Protein AF-A0A1Y4N212-F1 (afdb_monomer_lite)

Sequence (98 aa):
MADDFGLKIGLEGEKEFKRALTEINQSFKVLGSEMKLVSSQFDKNDNSVEALTARNQVLNREIDEQKKKIETLRSALNNASNSFGENDKRTKNWQIQL

Foldseek 3Di:
DVLVVLVVVLVVLVVVLVVLLVVLVVLVVVLVVQLVVLCVVAPVPRPPPVSVVSNVVSVVSNVVSVVSNVVSLVVNLVSCCVSPNCPDPSNVVSVVVD

Radius of gyration: 18.93 Å; chains: 1; bounding box: 37×16×61 Å

Structure (mmCIF, N/CA/C/O backbone):
data_AF-A0A1Y4N212-F1
#
_entry.id   AF-A0A1Y4N212-F1
#
loop_
_atom_site.group_PDB
_atom_site.id
_atom_site.type_symbol
_atom_site.label_atom_id
_atom_site.label_alt_id
_atom_site.label_comp_id
_atom_site.label_asym_id
_atom_site.label_entity_id
_atom_site.label_seq_id
_atom_site.pdbx_PDB_ins_code
_atom_site.Cartn_x
_atom_site.Cartn_y
_atom_site.Cartn_z
_atom_site.occupancy
_atom_site.B_iso_or_equiv
_atom_site.auth_seq_id
_atom_site.auth_comp_id
_atom_site.auth_asym_id
_atom_site.auth_atom_id
_atom_site.pdbx_PDB_model_num
ATOM 1 N N . MET A 1 1 ? 14.967 4.915 -36.589 1.00 47.19 1 MET A N 1
ATOM 2 C CA . MET A 1 1 ? 13.541 5.333 -36.584 1.00 47.19 1 MET A CA 1
ATOM 3 C C . MET A 1 1 ? 12.660 4.453 -35.690 1.00 47.19 1 MET A C 1
ATOM 5 O O . MET A 1 1 ? 11.620 4.938 -35.276 1.00 47.19 1 MET A O 1
ATOM 9 N N . ALA A 1 2 ? 13.065 3.224 -35.329 1.00 47.88 2 ALA A N 1
ATOM 10 C CA . ALA A 1 2 ? 12.373 2.421 -34.308 1.00 47.88 2 ALA A CA 1
ATOM 11 C C . ALA A 1 2 ? 12.634 2.916 -32.865 1.00 47.88 2 ALA A C 1
ATOM 13 O O . ALA A 1 2 ? 11.739 2.846 -32.025 1.00 47.88 2 ALA A O 1
ATOM 14 N N . ASP A 1 3 ? 13.815 3.494 -32.607 1.00 52.34 3 ASP A N 1
ATOM 15 C CA . ASP A 1 3 ? 14.213 3.947 -31.264 1.00 52.34 3 ASP A CA 1
ATOM 16 C C . ASP A 1 3 ? 13.351 5.098 -30.718 1.00 52.34 3 ASP A C 1
ATOM 18 O O . ASP A 1 3 ? 13.065 5.130 -29.529 1.00 52.34 3 ASP A O 1
ATOM 22 N N . ASP A 1 4 ? 12.867 6.016 -31.566 1.00 53.41 4 ASP A N 1
ATOM 23 C CA . ASP A 1 4 ? 12.029 7.153 -31.128 1.00 53.41 4 ASP A CA 1
ATOM 24 C C . ASP A 1 4 ? 10.598 6.719 -30.754 1.00 53.41 4 ASP A C 1
ATOM 26 O O . ASP A 1 4 ? 9.969 7.299 -29.870 1.00 53.41 4 ASP A O 1
ATOM 30 N N . PHE A 1 5 ? 10.083 5.662 -31.392 1.00 50.94 5 PHE A N 1
ATOM 31 C CA . PHE A 1 5 ? 8.720 5.178 -31.162 1.00 50.94 5 PHE A CA 1
ATOM 32 C C . PHE A 1 5 ? 8.622 4.330 -29.884 1.00 50.94 5 PHE A C 1
ATOM 34 O O . PHE A 1 5 ? 7.727 4.553 -29.069 1.00 50.94 5 PHE A O 1
ATOM 41 N N . GLY A 1 6 ? 9.585 3.426 -29.655 1.00 54.81 6 GLY A N 1
ATOM 42 C CA . GLY A 1 6 ? 9.683 2.662 -28.404 1.00 54.81 6 GLY A CA 1
ATOM 43 C C . GLY A 1 6 ? 9.973 3.551 -27.190 1.00 54.81 6 GLY A C 1
ATOM 44 O O . GLY A 1 6 ? 9.389 3.361 -26.124 1.00 54.81 6 GLY A O 1
ATOM 45 N N . LEU A 1 7 ? 10.798 4.591 -27.367 1.00 60.50 7 LEU A N 1
ATOM 46 C CA . LEU A 1 7 ? 11.091 5.561 -26.312 1.00 60.50 7 LEU A CA 1
ATOM 47 C C . LEU A 1 7 ? 9.855 6.398 -25.944 1.00 60.50 7 LEU A C 1
ATOM 49 O O . LEU A 1 7 ? 9.595 6.590 -24.759 1.00 60.50 7 LEU A O 1
ATOM 53 N N . LYS A 1 8 ? 9.062 6.858 -26.924 1.00 58.59 8 LYS A N 1
ATOM 54 C CA . LYS A 1 8 ? 7.819 7.613 -26.670 1.00 58.59 8 LYS A CA 1
ATOM 55 C C . LYS A 1 8 ? 6.744 6.775 -25.979 1.00 58.59 8 LYS A C 1
ATOM 57 O O . LYS A 1 8 ? 6.157 7.251 -25.012 1.00 58.59 8 LYS A O 1
ATOM 62 N N . ILE A 1 9 ? 6.525 5.531 -26.418 1.00 60.34 9 ILE A N 1
ATOM 63 C CA . ILE A 1 9 ? 5.565 4.618 -25.771 1.00 60.34 9 ILE A CA 1
ATOM 64 C C . ILE A 1 9 ? 5.996 4.306 -24.333 1.00 60.34 9 ILE A C 1
ATOM 66 O O . ILE A 1 9 ? 5.175 4.359 -23.418 1.00 60.34 9 ILE A O 1
ATOM 70 N N . GLY A 1 10 ? 7.287 4.045 -24.113 1.00 64.62 10 GLY A N 1
ATOM 71 C CA . GLY A 1 10 ? 7.810 3.788 -22.775 1.00 64.62 10 GLY A CA 1
ATOM 72 C C . GLY A 1 10 ? 7.716 5.001 -21.838 1.00 64.62 10 GLY A C 1
ATOM 73 O O . GLY A 1 10 ? 7.460 4.826 -20.650 1.00 64.62 10 GLY A O 1
ATOM 74 N N . LEU A 1 11 ? 7.869 6.229 -22.352 1.00 66.94 11 LEU A N 1
ATOM 75 C CA . LEU A 1 11 ? 7.729 7.469 -21.571 1.00 66.94 11 LEU A CA 1
ATOM 76 C C . LEU A 1 11 ? 6.272 7.782 -21.193 1.00 66.94 11 LEU A C 1
ATOM 78 O O . LEU A 1 11 ? 6.021 8.203 -20.061 1.00 66.94 11 LEU A O 1
ATOM 82 N N . GLU A 1 12 ? 5.316 7.576 -22.105 1.00 69.06 12 GLU A N 1
ATOM 83 C CA . GLU A 1 12 ? 3.889 7.774 -21.809 1.00 69.06 12 GLU A CA 1
ATOM 84 C C . GLU A 1 12 ? 3.407 6.739 -20.779 1.00 69.06 12 GLU A C 1
ATOM 86 O O . GLU A 1 12 ? 2.791 7.108 -19.778 1.00 69.06 12 GLU A O 1
ATOM 91 N N . GLY A 1 13 ? 3.816 5.472 -20.933 1.00 72.19 13 GLY A N 1
ATOM 92 C CA . GLY A 1 13 ? 3.565 4.431 -19.936 1.00 72.19 13 GLY A CA 1
ATOM 93 C C . GLY A 1 13 ? 4.178 4.774 -18.576 1.00 72.19 13 GLY A C 1
ATOM 94 O O . GLY A 1 13 ? 3.499 4.714 -17.554 1.00 72.19 13 GLY A O 1
ATOM 95 N N . GLU A 1 14 ? 5.441 5.217 -18.534 1.00 75.88 14 GLU A N 1
ATOM 96 C CA . GLU A 1 14 ? 6.117 5.614 -17.288 1.00 75.88 14 GLU A CA 1
ATOM 97 C C . GLU A 1 14 ? 5.357 6.719 -16.532 1.00 75.88 14 GLU A C 1
ATOM 99 O O . GLU A 1 14 ? 5.275 6.700 -15.299 1.00 75.88 14 GLU A O 1
ATOM 104 N N . LYS A 1 15 ? 4.777 7.676 -17.260 1.00 83.75 15 LYS A N 1
ATOM 105 C CA . LYS A 1 15 ? 3.981 8.767 -16.690 1.00 83.75 15 LYS A CA 1
ATOM 106 C C . LYS A 1 15 ? 2.669 8.262 -16.090 1.00 83.75 15 LYS A C 1
ATOM 108 O O . LYS A 1 15 ? 2.333 8.655 -14.970 1.00 83.75 15 LYS A O 1
ATOM 113 N N . GLU A 1 16 ? 1.955 7.385 -16.790 1.00 81.50 16 GLU A N 1
ATOM 114 C CA . GLU A 1 16 ? 0.733 6.752 -16.281 1.00 81.50 16 GLU A CA 1
ATOM 115 C C . GLU A 1 16 ? 1.021 5.892 -15.043 1.00 81.50 16 GLU A C 1
ATOM 117 O O . GLU A 1 16 ? 0.325 6.020 -14.034 1.00 81.50 16 GLU A O 1
ATOM 122 N N . PHE A 1 17 ? 2.111 5.116 -15.047 1.00 81.81 17 PHE A N 1
ATOM 123 C CA . PHE A 1 17 ? 2.538 4.323 -13.888 1.00 81.81 17 PHE A CA 1
ATOM 124 C C . PHE A 1 17 ? 2.875 5.194 -12.676 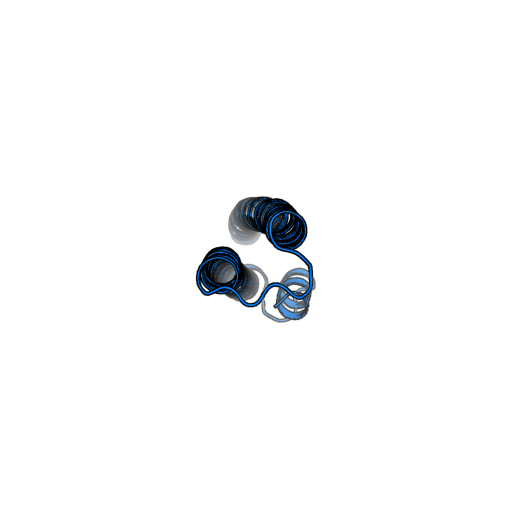1.00 81.81 17 PHE A C 1
ATOM 126 O O . PHE A 1 17 ? 2.412 4.928 -11.565 1.00 81.81 17 PHE A O 1
ATOM 133 N N . LYS A 1 18 ? 3.648 6.270 -12.867 1.00 85.81 18 LYS A N 1
ATOM 134 C CA . LYS A 1 18 ? 3.970 7.219 -11.788 1.00 85.81 18 LYS A CA 1
ATOM 135 C C . LYS A 1 18 ? 2.720 7.875 -11.213 1.00 85.81 18 LYS A C 1
ATOM 137 O O . LYS A 1 18 ? 2.641 8.073 -9.997 1.00 85.81 18 LYS A O 1
ATOM 142 N N . ARG A 1 19 ? 1.742 8.195 -12.062 1.00 90.06 19 ARG A N 1
ATOM 143 C CA . ARG A 1 19 ? 0.455 8.735 -11.624 1.00 90.06 19 ARG A CA 1
ATOM 144 C C . ARG A 1 19 ? -0.318 7.709 -10.796 1.00 90.06 19 ARG A C 1
ATOM 146 O O . ARG A 1 19 ? -0.672 8.026 -9.665 1.00 90.06 19 ARG A O 1
ATOM 153 N N . ALA A 1 20 ? -0.485 6.487 -11.300 1.00 87.19 20 ALA A N 1
ATOM 154 C CA . ALA A 1 20 ? -1.186 5.414 -10.596 1.00 87.19 20 ALA A CA 1
ATOM 155 C C . ALA A 1 20 ? -0.553 5.115 -9.225 1.00 87.19 20 ALA A C 1
ATOM 157 O O . ALA A 1 20 ? -1.247 5.039 -8.214 1.00 87.19 20 ALA A O 1
ATOM 158 N N . LEU A 1 21 ? 0.780 5.045 -9.146 1.00 88.50 21 LEU A N 1
ATOM 159 C CA . LEU A 1 21 ? 1.482 4.870 -7.871 1.00 88.50 21 LEU A CA 1
ATOM 160 C C . LEU A 1 21 ? 1.292 6.052 -6.918 1.00 88.50 21 LEU A C 1
ATOM 162 O O . LEU A 1 21 ? 1.199 5.853 -5.707 1.00 88.50 21 LEU A O 1
ATOM 166 N N . THR A 1 22 ? 1.247 7.279 -7.437 1.00 92.25 22 THR A N 1
ATOM 167 C CA . THR A 1 22 ? 0.981 8.469 -6.620 1.00 92.25 22 THR A CA 1
ATOM 168 C C . THR A 1 22 ? -0.424 8.419 -6.029 1.00 92.25 22 THR A C 1
ATOM 170 O O . THR A 1 22 ? -0.573 8.651 -4.830 1.00 92.25 22 THR A O 1
ATOM 173 N N . GLU A 1 23 ? -1.424 8.068 -6.837 1.00 91.69 23 GLU A N 1
ATOM 174 C CA . GLU A 1 23 ? -2.816 7.911 -6.402 1.00 91.69 23 GLU A CA 1
ATOM 175 C C . GLU A 1 23 ? -2.932 6.810 -5.333 1.00 91.69 23 GLU A C 1
ATOM 177 O O . GLU A 1 23 ? -3.443 7.063 -4.245 1.00 91.69 23 GLU A O 1
ATOM 182 N N . ILE A 1 24 ? -2.328 5.638 -5.555 1.00 90.19 24 ILE A N 1
ATOM 183 C CA . ILE A 1 24 ? -2.307 4.542 -4.572 1.00 90.19 24 ILE A CA 1
ATOM 184 C C . ILE A 1 24 ? -1.631 4.971 -3.259 1.00 90.19 24 ILE A C 1
ATOM 186 O O . ILE A 1 24 ? -2.129 4.704 -2.165 1.00 90.19 24 ILE A O 1
ATOM 190 N N . ASN A 1 25 ? -0.500 5.679 -3.332 1.00 91.31 25 ASN A N 1
ATOM 191 C CA . ASN A 1 25 ? 0.178 6.183 -2.137 1.00 91.31 25 ASN A CA 1
ATOM 192 C C . ASN A 1 25 ? -0.668 7.223 -1.379 1.00 91.31 25 ASN A C 1
ATOM 194 O O . ASN A 1 25 ? -0.553 7.324 -0.156 1.00 91.31 25 ASN A O 1
ATOM 198 N N . GLN A 1 26 ? -1.506 8.003 -2.068 1.00 94.94 26 GLN A N 1
ATOM 199 C CA . GLN A 1 26 ? -2.474 8.891 -1.420 1.00 94.94 26 GLN A CA 1
ATOM 200 C C . GLN A 1 26 ? -3.581 8.087 -0.730 1.00 94.94 26 GLN A C 1
ATOM 202 O O . GLN A 1 26 ? -3.868 8.372 0.434 1.00 94.94 26 GLN A O 1
ATOM 207 N N . SER A 1 27 ? -4.119 7.045 -1.376 1.00 92.62 27 SER A N 1
ATOM 208 C CA . SER A 1 27 ? -5.086 6.125 -0.761 1.00 92.62 27 SER A CA 1
ATOM 209 C C . SER A 1 27 ? -4.549 5.529 0.540 1.00 92.62 27 SER A C 1
ATOM 211 O O . SER A 1 27 ? -5.231 5.578 1.560 1.00 92.62 27 SER A O 1
ATOM 213 N N . PHE A 1 28 ? -3.291 5.073 0.569 1.00 92.81 28 PHE A N 1
ATOM 214 C CA . PHE A 1 28 ? -2.665 4.571 1.801 1.00 92.81 28 PHE A CA 1
ATOM 215 C C . PHE A 1 28 ? -2.579 5.615 2.922 1.00 92.81 28 PHE A C 1
ATOM 217 O O . PHE A 1 28 ? -2.751 5.280 4.092 1.00 92.81 28 PHE A O 1
ATOM 224 N N . LYS A 1 29 ? -2.334 6.893 2.600 1.00 95.50 29 LYS A N 1
ATOM 225 C CA . LYS A 1 29 ? -2.328 7.966 3.613 1.00 95.50 29 LYS A CA 1
ATOM 226 C C . LYS A 1 29 ? -3.717 8.204 4.198 1.00 95.50 29 LYS A C 1
ATOM 228 O O . LYS A 1 29 ? -3.835 8.452 5.401 1.00 95.50 29 LYS A O 1
ATOM 233 N N . VAL A 1 30 ? -4.750 8.142 3.359 1.00 95.44 30 VAL A N 1
ATOM 234 C CA . VAL A 1 30 ? -6.146 8.260 3.792 1.00 95.44 30 VAL A CA 1
ATOM 235 C C . VAL A 1 30 ? -6.520 7.067 4.669 1.00 95.44 30 VAL A C 1
ATOM 237 O O . VAL A 1 30 ? -6.930 7.276 5.806 1.00 95.44 30 VAL A O 1
ATOM 240 N N . LEU A 1 31 ? -6.267 5.838 4.214 1.00 93.00 31 LEU A N 1
ATOM 241 C CA . LEU A 1 31 ? -6.564 4.613 4.964 1.00 93.00 31 LEU A CA 1
ATOM 242 C C . LEU A 1 31 ? -5.823 4.555 6.305 1.00 93.00 31 LEU A C 1
ATOM 244 O O . LEU A 1 31 ? -6.435 4.280 7.333 1.00 93.00 31 LEU A O 1
ATOM 248 N N . GLY A 1 32 ? -4.549 4.951 6.341 1.00 92.88 32 GLY A N 1
ATOM 249 C CA . GLY A 1 32 ? -3.802 5.058 7.594 1.00 92.88 32 GLY A CA 1
ATOM 250 C C . GLY A 1 32 ? -4.361 6.124 8.549 1.00 92.88 32 GLY A C 1
ATOM 251 O O . GLY A 1 32 ? -4.233 5.994 9.768 1.00 92.88 32 GLY A O 1
ATOM 252 N N . SER A 1 33 ? -5.000 7.175 8.028 1.00 95.31 33 SER A N 1
ATOM 253 C CA . SER A 1 33 ? -5.684 8.187 8.845 1.00 95.31 33 SER A CA 1
ATOM 254 C C . SER A 1 33 ? -7.038 7.683 9.345 1.00 95.31 33 SER A C 1
ATOM 256 O O . SER A 1 33 ? -7.368 7.886 10.511 1.00 95.31 33 SER A O 1
ATOM 258 N N . GLU A 1 34 ? -7.784 6.961 8.508 1.00 92.19 34 GLU A N 1
ATOM 259 C CA . GLU A 1 34 ? -9.018 6.277 8.902 1.00 92.19 34 GLU A CA 1
ATOM 260 C C . GLU A 1 34 ? -8.755 5.220 9.978 1.00 92.19 34 GLU A C 1
ATOM 262 O O . GLU A 1 34 ? -9.474 5.169 10.970 1.00 92.19 34 GLU A O 1
ATOM 267 N N . MET A 1 35 ? -7.682 4.434 9.857 1.00 91.50 35 MET A N 1
ATOM 268 C CA . MET A 1 35 ? -7.301 3.448 10.870 1.00 91.50 35 MET A CA 1
ATOM 269 C C . MET A 1 35 ? -7.011 4.107 12.224 1.00 91.50 35 MET A C 1
ATOM 271 O O . MET A 1 35 ? -7.420 3.600 13.272 1.00 91.50 35 MET A O 1
ATOM 275 N N . LYS A 1 36 ? -6.330 5.262 12.220 1.00 91.38 36 LYS A N 1
ATOM 276 C CA . LYS A 1 36 ? -6.103 6.061 13.435 1.00 91.38 36 LYS A CA 1
ATOM 277 C C . LYS A 1 36 ? -7.408 6.592 14.014 1.00 91.38 36 LYS A C 1
ATOM 279 O O . LYS A 1 36 ? -7.566 6.547 15.229 1.00 91.38 36 LYS A O 1
ATOM 284 N N . LEU A 1 37 ? -8.328 7.060 13.166 1.00 90.88 37 LEU A N 1
ATOM 285 C CA . LEU A 1 37 ? -9.647 7.517 13.597 1.00 90.88 37 LEU A CA 1
ATOM 286 C C . LEU A 1 37 ? -10.423 6.378 14.263 1.00 90.88 37 LEU A C 1
ATOM 288 O O . LEU A 1 37 ? -10.839 6.539 15.406 1.00 90.88 37 LEU A O 1
ATOM 292 N N . VAL A 1 38 ? -10.529 5.217 13.611 1.00 87.94 38 VAL A N 1
ATOM 293 C CA . VAL A 1 38 ? -11.157 4.011 14.176 1.00 87.94 38 VAL A CA 1
ATOM 294 C C . VAL A 1 38 ? -10.499 3.640 15.509 1.00 87.94 38 VAL A C 1
ATOM 296 O O . VAL A 1 38 ? -11.183 3.412 16.498 1.00 87.94 38 VAL A O 1
ATOM 299 N N . SER A 1 39 ? -9.168 3.671 15.585 1.00 85.44 39 SER A N 1
ATOM 300 C CA . SER A 1 39 ? -8.423 3.391 16.824 1.00 85.44 39 SER A CA 1
ATOM 301 C C . SER A 1 39 ? -8.561 4.462 17.915 1.00 85.44 39 SER A C 1
ATOM 303 O O . SER A 1 39 ? -8.085 4.246 19.025 1.00 85.44 39 SER A O 1
ATOM 305 N N . SER A 1 40 ? -9.111 5.634 17.590 1.00 88.62 40 SER A N 1
ATOM 306 C CA . SER A 1 40 ? -9.385 6.719 18.542 1.00 88.62 40 SER A CA 1
ATOM 307 C C . SER A 1 40 ? -10.854 6.775 18.962 1.00 88.62 40 SER A C 1
ATOM 309 O O . SER A 1 40 ? -11.145 7.206 20.070 1.00 88.62 40 SER A O 1
ATOM 311 N N . GLN A 1 41 ? -11.764 6.344 18.081 1.00 84.88 41 GLN A N 1
ATOM 312 C CA . GLN A 1 41 ? -13.197 6.204 18.349 1.00 84.88 41 GLN A CA 1
ATOM 313 C C . GLN A 1 41 ? -13.488 5.026 19.268 1.00 84.88 41 GLN A C 1
ATOM 315 O O . GLN A 1 41 ? -14.331 5.129 20.153 1.00 84.88 41 GLN A O 1
ATOM 320 N N . PHE A 1 42 ? -12.783 3.923 19.050 1.00 83.81 42 PHE A N 1
ATOM 321 C CA . PHE A 1 42 ? -12.776 2.784 19.947 1.00 83.81 42 PHE A CA 1
ATOM 322 C C . PHE A 1 42 ? -11.531 2.914 20.812 1.00 83.81 42 PHE A C 1
ATOM 324 O O . PHE A 1 42 ? -10.447 3.148 20.271 1.00 83.81 42 PHE A O 1
ATOM 331 N N . ASP A 1 43 ? -11.662 2.786 22.135 1.00 79.31 43 ASP A N 1
ATOM 332 C CA . ASP A 1 43 ? -10.495 2.776 23.016 1.00 79.31 43 ASP A CA 1
ATOM 333 C C . ASP A 1 43 ? -9.446 1.798 22.469 1.00 79.31 43 ASP A C 1
ATOM 335 O O . ASP A 1 43 ? -9.766 0.772 21.862 1.00 79.31 43 ASP A O 1
ATOM 339 N N . LYS A 1 44 ? -8.158 2.079 22.685 1.00 68.06 44 LYS A N 1
ATOM 340 C CA . LYS A 1 44 ? -7.080 1.237 22.129 1.00 68.06 44 LYS A CA 1
ATOM 341 C C . LYS A 1 44 ? -7.205 -0.246 22.525 1.00 68.06 44 LYS A C 1
ATOM 343 O O . LYS A 1 44 ? -6.712 -1.100 21.792 1.00 68.06 44 LYS A O 1
ATOM 348 N N . ASN A 1 45 ? -7.902 -0.532 23.630 1.00 65.00 45 ASN A N 1
ATOM 349 C CA . ASN A 1 45 ? -8.181 -1.870 24.160 1.00 65.00 45 ASN A CA 1
ATOM 350 C C . ASN A 1 45 ? -9.642 -2.325 23.982 1.00 65.00 45 ASN A C 1
ATOM 352 O O . ASN A 1 45 ? -10.010 -3.378 24.504 1.00 65.00 45 ASN A O 1
ATOM 356 N N . ASP A 1 46 ? -10.475 -1.546 23.292 1.00 75.50 46 ASP A N 1
ATOM 357 C CA . ASP A 1 46 ? -11.839 -1.947 22.977 1.00 75.50 46 ASP A CA 1
ATOM 358 C C . ASP A 1 46 ? -11.809 -3.063 21.924 1.00 75.50 46 ASP A C 1
ATOM 360 O O . ASP A 1 46 ? -11.307 -2.898 20.806 1.00 75.50 46 ASP A O 1
ATOM 364 N N . ASN A 1 47 ? -12.306 -4.226 22.340 1.00 77.31 47 ASN A N 1
ATOM 365 C CA . ASN A 1 47 ? -12.412 -5.446 21.545 1.00 77.31 47 ASN A CA 1
ATOM 366 C C . ASN A 1 47 ? -13.874 -5.759 21.207 1.00 77.31 47 ASN A C 1
ATOM 368 O O . ASN A 1 47 ? -14.212 -6.914 20.939 1.00 77.31 47 ASN A O 1
ATOM 372 N N . SER A 1 48 ? -14.746 -4.750 21.257 1.00 86.56 48 SER A N 1
ATOM 373 C CA . SER A 1 48 ? -16.113 -4.867 20.773 1.00 86.56 48 SER A CA 1
ATOM 374 C C . SER A 1 48 ? -16.134 -5.385 19.333 1.00 86.56 48 SER A C 1
ATOM 376 O O . SER A 1 48 ? -15.217 -5.160 18.530 1.00 86.56 48 SER A O 1
ATOM 378 N N . VAL A 1 49 ? -17.192 -6.124 19.004 1.00 86.56 49 VAL A N 1
ATOM 379 C CA . VAL A 1 49 ? -17.384 -6.679 17.659 1.00 86.56 49 VAL A CA 1
ATOM 380 C C . VAL A 1 49 ? -17.431 -5.544 16.636 1.00 86.56 49 VAL A C 1
ATOM 382 O O . VAL A 1 49 ? -16.900 -5.677 15.534 1.00 86.56 49 VAL A O 1
ATOM 385 N N . GLU A 1 50 ? -17.988 -4.402 17.021 1.00 86.31 50 GLU A N 1
ATOM 386 C CA . GLU A 1 50 ? -18.053 -3.166 16.254 1.00 86.31 50 GLU A CA 1
ATOM 387 C C . GLU A 1 50 ? -16.655 -2.597 15.973 1.00 86.31 50 GLU A C 1
ATOM 389 O O . GLU A 1 50 ? -16.336 -2.326 14.811 1.00 86.31 50 GLU A O 1
ATOM 394 N N . ALA A 1 51 ? -15.791 -2.492 16.992 1.00 87.50 51 ALA A N 1
ATOM 395 C CA . ALA A 1 51 ? -14.411 -2.032 16.827 1.00 87.50 51 ALA A CA 1
ATOM 396 C C . ALA A 1 51 ? -13.614 -2.949 15.889 1.00 87.50 51 ALA A C 1
ATOM 398 O O . ALA A 1 51 ? -12.924 -2.482 14.976 1.00 87.50 51 ALA A O 1
ATOM 399 N N . LEU A 1 52 ? -13.729 -4.267 16.081 1.00 89.31 52 LEU A N 1
ATOM 400 C CA . LEU A 1 52 ? -13.064 -5.258 15.236 1.00 89.31 52 LEU A CA 1
ATOM 401 C C . LEU A 1 52 ? -13.582 -5.215 13.796 1.00 89.31 52 LEU A C 1
ATOM 403 O O . LEU A 1 52 ? -12.784 -5.282 12.862 1.00 89.31 52 LEU A O 1
ATOM 407 N N . THR A 1 53 ? -14.889 -5.040 13.607 1.00 91.62 53 THR A N 1
ATOM 408 C CA . THR A 1 53 ? -15.508 -4.930 12.279 1.00 91.62 53 THR A CA 1
ATOM 409 C C . THR A 1 53 ? -15.028 -3.677 11.552 1.00 91.62 53 THR A C 1
ATOM 411 O O . THR A 1 53 ? -14.608 -3.766 10.398 1.00 91.62 53 THR A O 1
ATOM 414 N N . ALA A 1 54 ? -15.005 -2.523 12.224 1.00 90.75 54 ALA A N 1
ATOM 415 C CA . ALA A 1 54 ? -14.520 -1.272 11.643 1.00 90.75 54 ALA A CA 1
ATOM 416 C C . ALA A 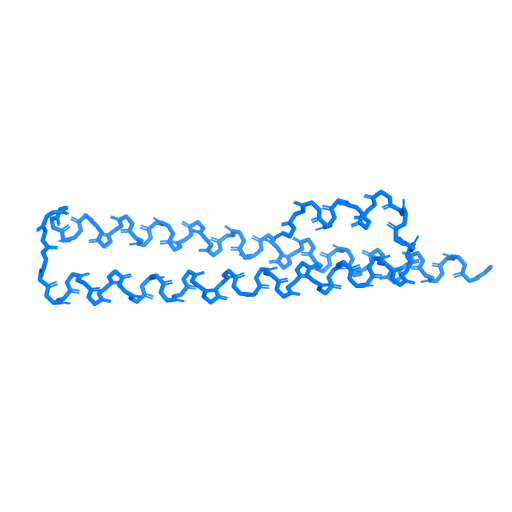1 54 ? -13.031 -1.355 11.259 1.00 90.75 54 ALA A C 1
ATOM 418 O O . ALA A 1 54 ? -12.651 -0.976 10.148 1.00 90.75 54 ALA A O 1
ATOM 419 N N . ARG A 1 55 ? -12.183 -1.923 12.132 1.00 90.38 55 ARG A N 1
ATOM 420 C CA . ARG A 1 55 ? -10.762 -2.172 11.822 1.00 90.38 55 ARG A CA 1
ATOM 421 C C . ARG A 1 55 ? -10.614 -3.116 10.628 1.00 90.38 55 ARG A C 1
ATOM 423 O O . ARG A 1 55 ? -9.839 -2.828 9.720 1.00 90.38 55 ARG A O 1
ATOM 430 N N . ASN A 1 56 ? -11.381 -4.206 10.590 1.00 93.19 56 ASN A N 1
ATOM 431 C CA . ASN A 1 56 ? -11.341 -5.175 9.495 1.00 93.19 56 ASN A CA 1
ATOM 432 C C . ASN A 1 56 ? -11.739 -4.544 8.148 1.00 93.19 56 ASN A C 1
ATOM 434 O O . ASN A 1 56 ? -11.094 -4.804 7.137 1.00 93.19 56 ASN A O 1
ATOM 438 N N . GLN A 1 57 ? -12.732 -3.651 8.128 1.00 94.19 57 GLN A N 1
ATOM 439 C CA . GLN A 1 57 ? -13.134 -2.925 6.918 1.00 94.19 57 GLN A CA 1
ATOM 440 C C . GLN A 1 57 ? -12.034 -2.006 6.371 1.00 94.19 57 GLN A C 1
ATOM 442 O O . GLN A 1 57 ? -11.855 -1.925 5.154 1.00 94.19 57 GLN A O 1
ATOM 447 N N . VAL A 1 58 ? -11.301 -1.298 7.238 1.00 93.94 58 VAL A N 1
ATOM 448 C CA . VAL A 1 58 ? -10.159 -0.477 6.800 1.00 93.94 58 VAL A CA 1
ATOM 449 C C . VAL A 1 58 ? -9.024 -1.379 6.300 1.00 93.94 58 VAL A C 1
ATOM 451 O O . VAL A 1 58 ? -8.514 -1.143 5.209 1.00 93.94 58 VAL A O 1
ATOM 454 N N . LEU A 1 59 ? -8.701 -2.460 7.023 1.00 94.31 59 LEU A N 1
ATOM 455 C CA . LEU A 1 59 ? -7.663 -3.422 6.622 1.00 94.31 59 LEU A CA 1
ATOM 456 C C . LEU A 1 59 ? -7.957 -4.088 5.271 1.00 94.31 59 LEU A C 1
ATOM 458 O O . LEU A 1 59 ? -7.056 -4.218 4.449 1.00 94.31 59 LEU A O 1
ATOM 462 N N . ASN A 1 60 ? -9.203 -4.488 5.002 1.00 95.69 60 ASN A N 1
ATOM 463 C CA . ASN A 1 60 ? -9.565 -5.073 3.706 1.00 95.69 60 ASN A CA 1
ATOM 464 C C . ASN A 1 60 ? -9.340 -4.080 2.560 1.00 95.69 60 ASN A C 1
ATOM 466 O O . ASN A 1 60 ? -8.795 -4.452 1.523 1.00 95.69 60 ASN A O 1
ATOM 470 N N . ARG A 1 61 ? -9.685 -2.802 2.765 1.00 95.62 61 ARG A N 1
ATOM 471 C CA . ARG A 1 61 ? -9.409 -1.749 1.778 1.00 95.62 61 ARG A CA 1
ATOM 472 C C . ARG A 1 61 ? -7.909 -1.524 1.588 1.00 95.62 61 ARG A C 1
ATOM 474 O O . ARG A 1 61 ? -7.469 -1.378 0.452 1.00 95.62 61 ARG A O 1
ATOM 481 N N . GLU A 1 62 ? -7.116 -1.552 2.660 1.00 92.50 62 GLU A N 1
ATOM 482 C CA . GLU A 1 62 ? -5.648 -1.490 2.563 1.00 92.50 62 GLU A CA 1
ATOM 483 C C . GLU A 1 62 ? -5.076 -2.664 1.763 1.00 92.50 62 GLU A C 1
ATOM 485 O O . GLU A 1 62 ? -4.222 -2.457 0.900 1.00 92.50 62 GLU A O 1
ATOM 490 N N . ILE A 1 63 ? -5.576 -3.881 1.992 1.00 94.69 63 ILE A N 1
ATOM 491 C CA . ILE A 1 63 ? -5.176 -5.075 1.240 1.00 94.69 63 ILE A CA 1
ATOM 492 C C . ILE A 1 63 ? -5.487 -4.906 -0.250 1.00 94.69 63 ILE A C 1
ATOM 494 O O . ILE A 1 63 ? -4.648 -5.232 -1.092 1.00 94.69 63 ILE A O 1
ATOM 498 N N . ASP A 1 64 ? -6.666 -4.395 -0.594 1.00 95.00 64 ASP A N 1
ATOM 499 C CA . ASP A 1 64 ? -7.058 -4.214 -1.990 1.00 95.00 64 ASP A CA 1
ATOM 500 C C . ASP A 1 64 ? -6.229 -3.127 -2.690 1.00 95.00 64 ASP A C 1
ATOM 502 O O . ASP A 1 64 ? -5.770 -3.338 -3.815 1.00 95.00 64 ASP A O 1
ATOM 506 N N . GLU A 1 65 ? -5.933 -2.011 -2.020 1.00 93.56 65 GLU A N 1
ATOM 507 C CA . GLU A 1 65 ? -5.004 -1.000 -2.545 1.00 93.56 65 GLU A CA 1
ATOM 508 C C . GLU A 1 65 ? -3.571 -1.549 -2.682 1.00 93.56 65 GLU A C 1
ATOM 510 O O . GLU A 1 65 ? -2.864 -1.232 -3.644 1.00 93.56 65 GLU A O 1
ATOM 515 N N . GLN A 1 66 ? -3.139 -2.443 -1.787 1.00 92.44 66 GLN A N 1
ATOM 516 C CA . GLN A 1 66 ? -1.834 -3.097 -1.897 1.00 92.44 66 GLN A CA 1
ATOM 517 C C . GLN A 1 66 ? -1.761 -4.073 -3.070 1.00 92.44 66 GLN A C 1
ATOM 519 O O . GLN A 1 66 ? -0.749 -4.096 -3.776 1.00 92.44 66 GLN A O 1
ATOM 524 N N . LYS A 1 67 ? -2.832 -4.827 -3.339 1.00 95.00 67 LYS A N 1
ATOM 525 C CA . LYS A 1 67 ? -2.928 -5.663 -4.545 1.00 95.00 67 LYS A CA 1
ATOM 52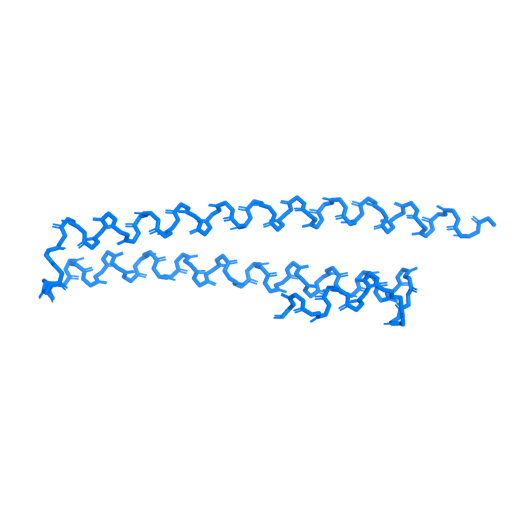6 C C . LYS A 1 67 ? -2.829 -4.811 -5.809 1.00 95.00 67 LYS A C 1
ATOM 528 O O . LYS A 1 67 ? -1.994 -5.111 -6.660 1.00 95.00 67 LYS A O 1
ATOM 533 N N . LYS A 1 68 ? -3.573 -3.699 -5.887 1.00 91.81 68 LYS A N 1
ATOM 534 C CA . LYS A 1 68 ? -3.486 -2.750 -7.015 1.00 91.81 68 LYS A CA 1
ATOM 535 C C . LYS A 1 68 ? -2.069 -2.209 -7.201 1.00 91.81 68 LYS A C 1
ATOM 537 O O . LYS A 1 68 ? -1.594 -2.101 -8.333 1.00 91.81 68 LYS A O 1
ATOM 542 N N . LYS A 1 69 ? -1.360 -1.905 -6.106 1.00 91.19 69 LYS A N 1
ATOM 543 C CA . LYS A 1 69 ? 0.046 -1.471 -6.152 1.00 91.19 69 LYS A CA 1
ATOM 544 C C . LYS A 1 69 ? 0.941 -2.522 -6.796 1.00 91.19 69 LYS A C 1
ATOM 546 O O . LYS A 1 69 ? 1.708 -2.196 -7.698 1.00 91.19 69 LYS A O 1
ATOM 551 N N . ILE A 1 70 ? 0.825 -3.770 -6.348 1.00 92.38 70 ILE A N 1
ATOM 552 C CA . ILE A 1 70 ? 1.608 -4.897 -6.867 1.00 92.38 70 ILE A CA 1
ATOM 553 C C . ILE A 1 70 ? 1.302 -5.118 -8.351 1.00 92.38 70 ILE A C 1
ATOM 555 O O . ILE A 1 70 ? 2.225 -5.272 -9.146 1.00 92.38 70 ILE A O 1
ATOM 559 N N . GLU A 1 71 ? 0.032 -5.097 -8.751 1.00 91.75 71 GLU A N 1
ATOM 560 C CA . GLU A 1 71 ? -0.373 -5.246 -10.154 1.00 91.75 71 GLU A CA 1
ATOM 561 C C . GLU A 1 71 ? 0.166 -4.116 -11.038 1.00 91.75 71 GLU A C 1
ATOM 563 O O . GLU A 1 71 ? 0.689 -4.372 -12.126 1.00 91.75 71 GLU A O 1
ATOM 568 N N . THR A 1 72 ? 0.115 -2.877 -10.544 1.00 88.00 72 THR A N 1
ATOM 569 C CA . THR A 1 72 ? 0.671 -1.703 -11.230 1.00 88.00 72 THR A CA 1
ATOM 570 C C . THR A 1 72 ? 2.181 -1.846 -11.416 1.00 88.00 72 THR A C 1
ATOM 572 O O . THR A 1 72 ? 2.684 -1.653 -12.521 1.00 88.00 72 THR A O 1
ATOM 575 N N . LEU A 1 73 ? 2.910 -2.245 -10.369 1.00 86.50 73 LEU A N 1
ATOM 576 C CA . LEU A 1 73 ? 4.363 -2.440 -10.422 1.00 86.50 73 LEU A CA 1
ATOM 577 C C . LEU A 1 73 ? 4.765 -3.601 -11.335 1.00 86.50 73 LEU A C 1
ATOM 579 O O . LEU A 1 73 ? 5.713 -3.472 -12.105 1.00 86.50 73 LEU A O 1
ATOM 583 N N . ARG A 1 74 ? 4.023 -4.716 -11.311 1.00 87.75 74 ARG A N 1
ATOM 584 C CA . ARG A 1 74 ? 4.236 -5.844 -12.234 1.00 87.75 74 ARG A CA 1
ATOM 585 C C . ARG A 1 74 ? 4.025 -5.429 -13.685 1.00 87.75 74 ARG A C 1
ATOM 587 O O . ARG A 1 74 ? 4.828 -5.786 -14.544 1.00 87.75 74 ARG A O 1
ATOM 594 N N . SER A 1 75 ? 2.973 -4.660 -13.948 1.00 85.81 75 SER A N 1
ATOM 595 C CA . SER A 1 75 ? 2.675 -4.141 -15.285 1.00 85.81 75 SER A CA 1
ATOM 596 C C . SER A 1 75 ? 3.752 -3.160 -15.753 1.00 85.81 75 SER A C 1
ATOM 598 O O . SER A 1 75 ? 4.209 -3.258 -16.891 1.00 85.81 75 SER A O 1
ATOM 600 N N . ALA A 1 76 ? 4.224 -2.282 -14.861 1.00 81.62 76 ALA A N 1
ATOM 601 C CA . ALA A 1 76 ? 5.328 -1.362 -15.130 1.00 81.62 76 ALA A CA 1
ATOM 602 C C . ALA A 1 76 ? 6.625 -2.111 -15.451 1.00 81.62 76 ALA A C 1
ATOM 604 O O . ALA A 1 76 ? 7.297 -1.790 -16.428 1.00 81.62 76 ALA A O 1
ATOM 605 N N . LEU A 1 77 ? 6.954 -3.143 -14.670 1.00 81.00 77 LEU A N 1
ATOM 606 C CA . LEU A 1 77 ? 8.142 -3.966 -14.877 1.00 81.00 77 LEU A CA 1
ATOM 607 C C . LEU A 1 77 ? 8.091 -4.718 -16.212 1.00 81.00 77 LEU A C 1
ATOM 609 O O . LEU A 1 7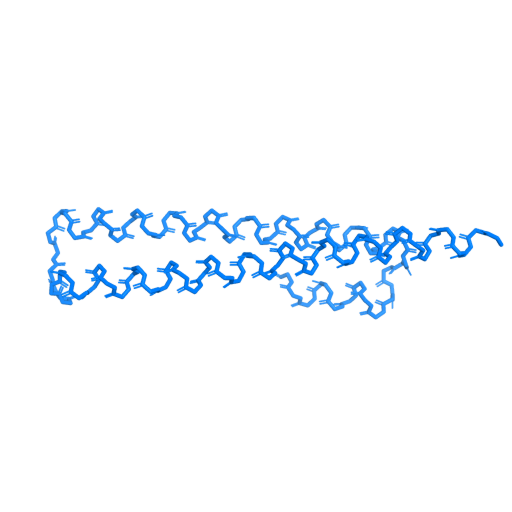7 ? 9.087 -4.746 -16.933 1.00 81.00 77 LEU A O 1
ATOM 613 N N . ASN A 1 78 ? 6.939 -5.296 -16.564 1.00 83.38 78 ASN A N 1
ATOM 614 C CA . ASN A 1 78 ? 6.745 -5.994 -17.835 1.00 83.38 78 ASN A CA 1
ATOM 615 C C . ASN A 1 78 ? 6.880 -5.023 -19.022 1.00 83.38 78 ASN A C 1
ATOM 617 O O . ASN A 1 78 ? 7.654 -5.270 -19.945 1.00 83.38 78 ASN A O 1
ATOM 621 N N . ASN A 1 79 ? 6.217 -3.863 -18.952 1.00 79.69 79 ASN A N 1
ATOM 622 C CA . ASN A 1 79 ? 6.323 -2.830 -19.981 1.00 79.69 79 ASN A CA 1
ATOM 623 C C . ASN A 1 79 ? 7.767 -2.318 -20.132 1.00 79.69 79 ASN A C 1
ATOM 625 O O . ASN A 1 79 ? 8.269 -2.226 -21.252 1.00 79.69 79 ASN A O 1
ATOM 629 N N . ALA A 1 80 ? 8.459 -2.053 -19.020 1.00 73.88 80 ALA A N 1
ATOM 630 C CA . ALA A 1 80 ? 9.846 -1.599 -19.034 1.00 73.88 80 ALA A CA 1
ATOM 631 C C . ALA A 1 80 ? 10.801 -2.666 -19.594 1.00 73.88 80 ALA A C 1
ATOM 633 O O . ALA A 1 80 ? 11.672 -2.339 -20.397 1.00 73.88 80 ALA A O 1
ATOM 634 N N . SER A 1 81 ? 10.599 -3.941 -19.246 1.00 78.06 81 SER A N 1
ATOM 635 C CA . SER A 1 81 ? 11.397 -5.056 -19.775 1.00 78.06 81 SER A CA 1
ATOM 636 C C . SER A 1 81 ? 11.216 -5.212 -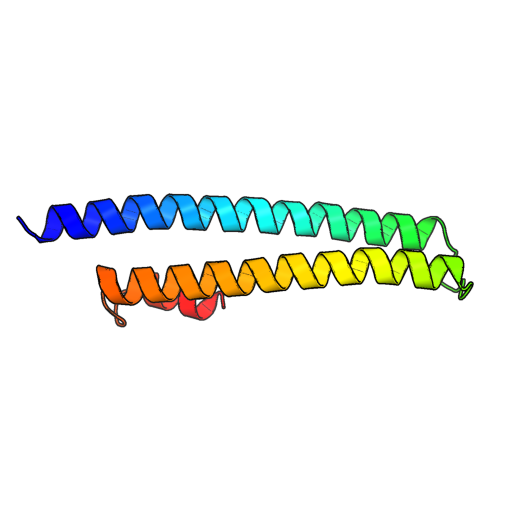21.286 1.00 78.06 81 SER A C 1
ATOM 638 O O . SER A 1 81 ? 12.204 -5.362 -21.999 1.00 78.06 81 SER A O 1
ATOM 640 N N . ASN A 1 82 ? 9.983 -5.091 -21.790 1.00 78.25 82 ASN A N 1
ATOM 641 C CA . ASN A 1 82 ? 9.693 -5.189 -23.225 1.00 78.25 82 ASN A CA 1
ATOM 642 C C . ASN A 1 82 ? 10.161 -3.960 -24.020 1.00 78.25 82 ASN A C 1
ATOM 644 O O . ASN A 1 82 ? 10.550 -4.098 -25.176 1.00 78.25 82 ASN A O 1
ATOM 648 N N . SER A 1 83 ? 10.111 -2.764 -23.422 1.00 72.56 83 SER A N 1
ATOM 649 C CA . SER A 1 83 ? 10.414 -1.503 -24.118 1.00 72.56 83 SER A CA 1
ATOM 650 C C . SER A 1 83 ? 11.890 -1.107 -24.045 1.00 72.56 83 SER A C 1
ATOM 652 O O . SER A 1 83 ? 12.424 -0.552 -25.001 1.00 72.56 83 SER A O 1
ATOM 654 N N . PHE A 1 84 ? 12.553 -1.367 -22.915 1.00 71.62 84 PHE A N 1
ATOM 655 C CA . PHE A 1 84 ? 13.926 -0.920 -22.640 1.00 71.62 84 PHE A CA 1
ATOM 656 C C . PHE A 1 84 ? 14.912 -2.074 -22.407 1.00 71.62 84 PHE A C 1
ATOM 658 O O . PHE A 1 84 ? 16.121 -1.848 -22.376 1.00 71.62 84 PHE A O 1
ATOM 665 N N . GLY A 1 85 ? 14.421 -3.307 -22.258 1.00 72.88 85 GLY A N 1
ATOM 666 C CA . GLY A 1 85 ? 15.224 -4.471 -21.893 1.00 72.88 85 GLY A CA 1
ATOM 667 C C . GLY A 1 85 ? 15.401 -4.630 -20.379 1.00 72.88 85 GLY A C 1
ATOM 668 O O . GLY A 1 85 ? 15.345 -3.675 -19.599 1.00 72.88 85 GLY A O 1
ATOM 669 N N . GLU A 1 86 ? 15.652 -5.866 -19.947 1.00 70.44 86 GLU A N 1
ATOM 670 C CA . GLU A 1 86 ? 15.781 -6.242 -18.527 1.00 70.44 86 GLU A CA 1
ATOM 671 C C . GLU A 1 86 ? 16.975 -5.576 -17.820 1.00 70.44 86 GLU A C 1
ATOM 673 O O . GLU A 1 86 ? 16.955 -5.335 -16.613 1.00 70.44 86 GLU A O 1
ATOM 678 N N . ASN A 1 87 ? 18.023 -5.236 -18.576 1.00 72.94 87 ASN A N 1
ATOM 679 C CA . ASN A 1 87 ? 19.242 -4.641 -18.032 1.00 72.94 87 ASN A CA 1
ATOM 680 C C . ASN A 1 87 ? 19.186 -3.114 -17.875 1.00 72.94 87 ASN A C 1
ATOM 682 O O . ASN A 1 87 ? 20.114 -2.547 -17.284 1.00 72.94 87 ASN A O 1
ATOM 686 N N . ASP A 1 88 ? 18.127 -2.456 -18.358 1.00 80.81 88 ASP A N 1
ATOM 687 C CA . ASP A 1 88 ? 17.969 -1.008 -18.229 1.00 80.81 88 ASP A CA 1
ATOM 688 C C . ASP A 1 88 ? 17.776 -0.584 -16.764 1.00 80.81 88 ASP A C 1
ATOM 690 O O . ASP A 1 88 ? 17.151 -1.270 -15.948 1.00 80.81 88 ASP A O 1
ATOM 694 N N . LYS A 1 89 ? 18.315 0.590 -16.415 1.00 78.00 89 LYS A N 1
ATOM 695 C CA . LYS A 1 89 ? 18.231 1.142 -15.054 1.00 78.00 89 LYS A CA 1
ATOM 696 C C . LYS A 1 89 ? 16.784 1.360 -14.605 1.00 78.00 89 LYS A C 1
ATOM 698 O O . LYS A 1 89 ? 16.501 1.202 -13.418 1.00 78.00 89 LYS A O 1
ATOM 703 N N . ARG A 1 90 ? 15.873 1.710 -15.522 1.00 71.25 90 ARG A N 1
ATOM 704 C CA . ARG A 1 90 ? 14.453 1.932 -15.207 1.00 71.25 90 ARG A CA 1
ATOM 705 C C . ARG A 1 90 ? 13.765 0.622 -14.854 1.00 71.25 90 ARG A C 1
ATOM 707 O O . ARG A 1 90 ? 13.109 0.558 -13.820 1.00 71.25 90 ARG A O 1
ATOM 714 N N . THR A 1 91 ? 13.992 -0.430 -15.637 1.00 75.69 91 THR A N 1
ATOM 715 C CA . THR A 1 91 ? 13.471 -1.780 -15.373 1.00 75.69 91 THR A CA 1
ATOM 716 C C . THR A 1 91 ? 13.923 -2.295 -14.003 1.00 75.69 91 THR A C 1
ATOM 718 O O . THR A 1 91 ? 13.097 -2.717 -13.195 1.00 75.69 91 THR A O 1
ATOM 721 N N . LYS A 1 92 ? 15.212 -2.139 -13.672 1.00 78.31 92 LYS A N 1
ATOM 722 C CA . LYS A 1 92 ? 15.753 -2.499 -12.348 1.00 78.31 92 LYS A CA 1
ATOM 723 C C . LYS A 1 92 ? 15.135 -1.695 -11.205 1.00 78.31 92 LYS A C 1
ATOM 725 O O . LYS A 1 92 ? 14.870 -2.248 -10.143 1.00 78.31 92 LYS A O 1
ATOM 730 N N . ASN A 1 93 ? 14.883 -0.402 -11.404 1.00 79.50 93 ASN A N 1
ATOM 731 C CA . ASN A 1 93 ? 14.245 0.425 -10.382 1.00 79.50 93 ASN A CA 1
ATOM 732 C C . ASN A 1 93 ? 12.815 -0.049 -10.074 1.00 79.50 93 ASN A C 1
ATOM 734 O O . ASN A 1 93 ? 12.435 -0.110 -8.909 1.00 79.50 93 ASN A O 1
ATOM 738 N N . TRP A 1 94 ? 12.043 -0.439 -11.091 1.00 77.06 94 TRP A N 1
ATOM 739 C CA . TRP A 1 94 ? 10.710 -1.014 -10.883 1.00 77.06 94 TRP A CA 1
ATOM 740 C C . TRP A 1 94 ? 10.761 -2.356 -10.156 1.00 77.06 94 TRP A C 1
ATOM 742 O O . TRP A 1 94 ? 9.942 -2.600 -9.277 1.00 77.06 94 TRP A O 1
ATOM 752 N N . GLN A 1 95 ? 11.758 -3.186 -10.463 1.00 74.69 95 GLN A N 1
ATOM 753 C CA . GLN A 1 95 ? 11.974 -4.454 -9.770 1.00 74.69 95 GLN A CA 1
ATOM 754 C C . GLN A 1 95 ? 12.275 -4.263 -8.276 1.00 74.69 95 GLN A C 1
ATOM 756 O O . GLN A 1 95 ? 11.808 -5.051 -7.468 1.00 74.69 95 GLN A O 1
ATOM 761 N N . ILE A 1 96 ? 13.026 -3.222 -7.902 1.00 81.38 96 ILE A N 1
ATOM 762 C CA . ILE A 1 96 ? 13.328 -2.902 -6.493 1.00 81.38 96 ILE A CA 1
ATOM 763 C C . ILE A 1 96 ? 12.081 -2.412 -5.741 1.00 81.38 96 ILE A C 1
ATOM 765 O O . ILE A 1 96 ? 11.996 -2.552 -4.524 1.00 81.38 96 ILE A O 1
ATOM 769 N N . GLN A 1 97 ? 11.138 -1.787 -6.448 1.00 75.81 97 GLN A N 1
ATOM 770 C CA . GLN A 1 97 ? 9.926 -1.226 -5.849 1.00 75.81 97 GLN A CA 1
ATOM 771 C C . GLN A 1 97 ? 8.803 -2.251 -5.640 1.00 75.81 97 GLN A C 1
ATOM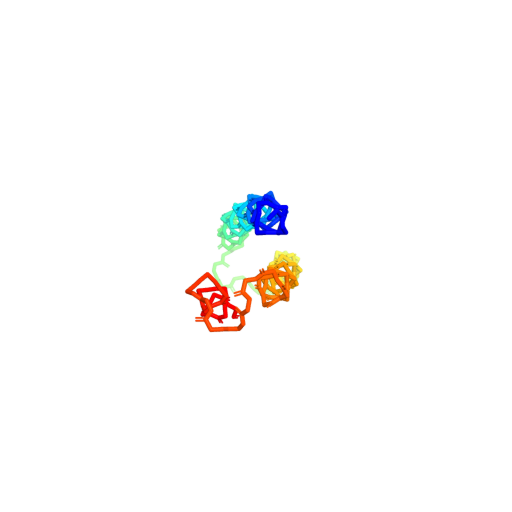 773 O O . GLN A 1 97 ? 7.861 -1.934 -4.908 1.00 75.81 97 GLN A O 1
ATOM 778 N N . LEU A 1 98 ? 8.887 -3.415 -6.294 1.00 74.75 98 LEU A N 1
ATOM 779 C CA . LEU A 1 98 ? 7.959 -4.543 -6.167 1.00 74.75 98 LEU A CA 1
ATOM 780 C C . LEU A 1 98 ? 8.229 -5.351 -4.893 1.00 74.75 98 LEU A C 1
ATOM 782 O O . LEU A 1 98 ? 7.229 -5.674 -4.214 1.00 74.75 98 LEU A O 1
#

Secondary structure (DSSP, 8-state):
-HHHHHHHHHHHHHHHHHHHHHHHHHHHHHHHHHHHHHHHHS-TT---HHHHHHHHHHHHHHHHHHHHHHHHHHHHHHHHHHHH-TTSHHHHHHHHH-

pLDDT: mean 81.95, std 12.13, range [47.19, 95.69]